Protein AF-0000000069206553 (afdb_homodimer)

Solvent-accessible surface area (backbone atoms only — not comparable to full-atom values): 7979 Å² total; per-residue (Å²): 52,72,96,42,73,45,28,40,34,37,40,37,36,41,35,65,41,95,52,66,64,44,53,32,55,26,33,34,41,36,44,27,30,34,32,69,45,72,63,75,91,50,90,48,72,48,75,46,74,49,71,44,79,66,38,65,61,43,75,44,62,60,75,41,78,37,70,50,73,46,76,40,119,56,71,93,40,76,45,27,37,34,36,40,38,36,40,36,65,43,93,53,67,64,43,51,32,55,27,32,35,40,37,43,27,29,35,32,69,44,72,57,78,90,49,89,46,74,45,75,45,74,50,73,45,79,66,38,66,63,44,74,46,63,60,74,41,78,37,69,51,71,46,76,41,118

Foldseek 3Di:
DELDQDKDKDKDKDADPPDQKDWDAFDKDKDKDWDADPPPPDRDIDIDMDMDTFDGTDMDRGIDMGMDMDTRD/DELDQDKDKDKDKDADDPDQKDWDAFDKDKDKDWDADPPPPDRDIDIDMDMDTFDGTDMDRGIDMGMDMDTRD

Sequence (146 aa):
MKQGDDNISGVVKVRINNQKQIKHLGIRVELTGHIEILNDQKQSSDFMSISRELEPQGLLFEDQIYKFLILKLMKQGDDNISGVVKVRINNQKQIKHLGIRVELTGHIEILNDQKQSSDFMSISRELEPQGLLFEDQIYKFLILKL

Organism: Paramecium tetraurelia (NCBI:txid5888)

Structure (mmCIF, N/CA/C/O backbone):
data_AF-0000000069206553-model_v1
#
loop_
_entity.id
_entity.type
_entity.pdbx_description
1 polymer 'Chromosome undetermined scaffold_65, whole genome shotgun sequence'
#
loop_
_atom_site.group_PDB
_atom_site.id
_atom_site.type_symbol
_atom_site.label_atom_id
_atom_site.label_alt_id
_atom_site.label_comp_id
_atom_site.label_asym_id
_atom_site.label_entity_id
_atom_site.label_seq_id
_atom_site.pdbx_PDB_ins_code
_atom_site.Cartn_x
_atom_site.Cartn_y
_atom_site.Cartn_z
_atom_site.occupancy
_atom_site.B_iso_or_equiv
_atom_site.auth_seq_id
_atom_site.auth_comp_id
_atom_site.auth_asym_id
_atom_site.auth_atom_id
_atom_site.pdbx_PDB_model_num
ATOM 1 N N . MET A 1 1 ? 2.816 14.516 11.008 1 54.03 1 MET A N 1
ATOM 2 C CA . MET A 1 1 ? 1.473 14.102 11.391 1 54.03 1 MET A CA 1
ATOM 3 C C . MET A 1 1 ? 1.176 14.484 12.836 1 54.03 1 MET A C 1
ATOM 5 O O . MET A 1 1 ? 1.985 14.234 13.727 1 54.03 1 MET A O 1
ATOM 9 N N . LYS A 1 2 ? 0.306 15.359 12.922 1 58.28 2 LYS A N 1
ATOM 10 C CA . LYS A 1 2 ? -0.036 15.773 14.273 1 58.28 2 LYS A CA 1
ATOM 11 C C . LYS A 1 2 ? -0.903 14.727 14.969 1 58.28 2 LYS A C 1
ATOM 13 O O . LYS A 1 2 ? -1.58 13.938 14.305 1 58.28 2 LYS A O 1
ATOM 18 N N . GLN A 1 3 ? -0.681 14.398 16.219 1 57.78 3 GLN A N 1
ATOM 19 C CA . GLN A 1 3 ? -1.522 13.555 17.062 1 57.78 3 GLN A CA 1
ATOM 20 C C . GLN A 1 3 ? -3 13.875 16.859 1 57.78 3 GLN A C 1
ATOM 22 O O . GLN A 1 3 ? -3.488 14.898 17.344 1 57.78 3 GLN A O 1
ATOM 27 N N . GLY A 1 4 ? -3.346 13.961 15.641 1 58.53 4 GLY A N 1
ATOM 28 C CA . GLY A 1 4 ? -4.773 14.195 15.5 1 58.53 4 GLY A CA 1
ATOM 29 C C . GLY A 1 4 ? -5.547 12.953 15.094 1 58.53 4 GLY A C 1
ATOM 30 O O . GLY A 1 4 ? -4.957 11.883 14.898 1 58.53 4 GLY A O 1
ATOM 31 N N . ASP A 1 5 ? -6.887 12.93 15.461 1 65.81 5 ASP A N 1
ATOM 32 C CA . ASP A 1 5 ? -7.953 11.984 15.148 1 65.81 5 ASP A CA 1
ATOM 33 C C . ASP A 1 5 ? -8.148 11.859 13.641 1 65.81 5 ASP A C 1
ATOM 35 O O . ASP A 1 5 ? -9.281 11.828 13.156 1 65.81 5 ASP A O 1
ATOM 39 N N . ASP A 1 6 ? -7.105 11.836 12.977 1 76.81 6 ASP A N 1
ATOM 40 C CA . ASP A 1 6 ? -7.297 11.859 11.531 1 76.81 6 ASP A CA 1
ATOM 41 C C . ASP A 1 6 ? -7.492 10.445 10.984 1 76.81 6 ASP A C 1
ATOM 43 O O . ASP A 1 6 ? -6.688 9.555 11.25 1 76.81 6 ASP A O 1
ATOM 47 N N . ASN A 1 7 ? -8.672 10.383 10.406 1 89.25 7 ASN A N 1
ATOM 48 C CA . ASN A 1 7 ? -8.953 9.133 9.711 1 89.25 7 ASN A CA 1
ATOM 49 C C . ASN A 1 7 ? -8.703 9.25 8.211 1 89.25 7 ASN A C 1
ATOM 51 O O . ASN A 1 7 ? -8.992 10.289 7.609 1 89.25 7 ASN A O 1
ATOM 55 N N . ILE A 1 8 ? -8.055 8.32 7.711 1 93.75 8 ILE A N 1
ATOM 56 C CA . ILE A 1 8 ? -7.859 8.234 6.266 1 93.75 8 ILE A CA 1
ATOM 57 C C . ILE A 1 8 ? -8.602 7.016 5.719 1 93.75 8 ILE A C 1
ATOM 59 O O . ILE A 1 8 ? -8.445 5.902 6.223 1 93.75 8 ILE A O 1
ATOM 63 N N . SER A 1 9 ? -9.445 7.25 4.832 1 96.19 9 SER A N 1
ATOM 64 C CA . SER A 1 9 ? -10.172 6.172 4.164 1 96.19 9 SER A CA 1
ATOM 65 C C . SER A 1 9 ? -9.883 6.16 2.668 1 96.19 9 SER A C 1
ATOM 67 O O . SER A 1 9 ? -9.305 7.105 2.133 1 96.19 9 SER A O 1
ATOM 69 N N . GLY A 1 10 ? -10.266 5 1.996 1 97.5 10 GLY A N 1
ATOM 70 C CA . GLY A 1 10 ? -10.047 4.965 0.559 1 97.5 10 GLY A CA 1
ATOM 71 C C . GLY A 1 10 ? -10.547 3.686 -0.089 1 97.5 10 GLY A C 1
ATOM 72 O O . GLY A 1 10 ? -11.109 2.82 0.586 1 97.5 10 GLY A O 1
ATOM 73 N N . VAL A 1 11 ? -10.43 3.703 -1.393 1 98.5 11 VAL A N 1
ATOM 74 C CA . VAL A 1 11 ? -10.789 2.572 -2.244 1 98.5 11 VAL A CA 1
ATOM 75 C C . VAL A 1 11 ? -9.617 2.229 -3.166 1 98.5 11 VAL A C 1
ATOM 77 O O . VAL A 1 11 ? -8.992 3.121 -3.736 1 98.5 11 VAL A O 1
ATOM 80 N N . VAL A 1 12 ? -9.328 0.902 -3.246 1 98.69 12 VAL A N 1
ATOM 81 C CA . VAL A 1 12 ? -8.312 0.419 -4.176 1 98.69 12 VAL A CA 1
ATOM 82 C C . VAL A 1 12 ? -8.945 -0.53 -5.188 1 98.69 12 VAL A C 1
ATOM 84 O O . VAL A 1 12 ? -9.555 -1.532 -4.812 1 98.69 12 VAL A O 1
ATOM 87 N N . LYS A 1 13 ? -8.797 -0.195 -6.383 1 98.38 13 LYS A N 1
ATOM 88 C CA . LYS A 1 13 ? -9.156 -1.108 -7.461 1 98.38 13 LYS A CA 1
ATOM 89 C C . LYS A 1 13 ? -7.914 -1.746 -8.086 1 98.38 13 LYS A C 1
ATOM 91 O O . LYS A 1 13 ? -6.992 -1.043 -8.5 1 98.38 13 LYS A O 1
ATOM 96 N N . VAL A 1 14 ? -7.891 -3.039 -8.148 1 97.44 14 VAL A N 1
ATOM 97 C CA . VAL A 1 14 ? -6.758 -3.768 -8.711 1 97.44 14 VAL A CA 1
ATOM 98 C C . VAL A 1 14 ? -7.207 -4.559 -9.938 1 97.44 14 VAL A C 1
ATOM 100 O O . VAL A 1 14 ? -8.234 -5.238 -9.898 1 97.44 14 VAL A O 1
ATOM 103 N N . ARG A 1 15 ? -6.352 -4.441 -10.891 1 94.94 15 ARG A N 1
ATOM 104 C CA . ARG A 1 15 ? -6.617 -5.145 -12.141 1 94.94 15 ARG A CA 1
ATOM 105 C C . ARG A 1 15 ? -5.422 -5.996 -12.555 1 94.94 15 ARG A C 1
ATOM 107 O O . ARG A 1 15 ? -4.273 -5.559 -12.43 1 94.94 15 ARG A O 1
ATOM 114 N N . ILE A 1 16 ? -5.617 -7.168 -12.898 1 91.19 16 ILE A N 1
ATOM 115 C CA . ILE A 1 16 ? -4.57 -8.031 -13.445 1 91.19 16 ILE A CA 1
ATOM 116 C C . ILE A 1 16 ? -4.645 -8.023 -14.969 1 91.19 16 ILE A C 1
ATOM 118 O O . ILE A 1 16 ? -5.711 -8.25 -15.547 1 91.19 16 ILE A O 1
ATOM 122 N N . ASN A 1 17 ? -3.457 -7.723 -15.438 1 84.88 17 ASN A N 1
ATOM 123 C CA . ASN A 1 17 ? -3.385 -7.609 -16.891 1 84.88 17 ASN A CA 1
ATOM 124 C C . ASN A 1 17 ? -2.715 -8.828 -17.516 1 84.88 17 ASN A C 1
ATOM 126 O O . ASN A 1 17 ? -1.647 -9.258 -17.062 1 84.88 17 ASN A O 1
ATOM 130 N N . ASN A 1 18 ? -3.342 -9.602 -18.375 1 82.19 18 ASN A N 1
ATOM 131 C CA . ASN A 1 18 ? -2.742 -10.625 -19.234 1 82.19 18 ASN A CA 1
ATOM 132 C C . ASN A 1 18 ? -3.002 -12.023 -18.688 1 82.19 18 ASN A C 1
ATOM 134 O O . ASN A 1 18 ? -2.816 -13.016 -19.406 1 82.19 18 ASN A O 1
ATOM 138 N N . GLN A 1 19 ? -3.238 -12.07 -17.297 1 78.25 19 GLN A N 1
ATOM 139 C CA . GLN A 1 19 ? -3.461 -13.398 -16.75 1 78.25 19 GLN A CA 1
ATOM 140 C C . GLN A 1 19 ? -4.906 -13.578 -16.297 1 78.25 19 GLN A C 1
ATOM 142 O O . GLN A 1 19 ? -5.605 -12.594 -16.031 1 78.25 19 GLN A O 1
ATOM 147 N N . LYS A 1 20 ? -5.117 -14.906 -16.234 1 81.81 20 LYS A N 1
ATOM 148 C CA . LYS A 1 20 ? -6.449 -15.227 -15.727 1 81.81 20 LYS A CA 1
ATOM 149 C C . LYS A 1 20 ? -6.496 -15.141 -14.203 1 81.81 20 LYS A C 1
ATOM 151 O O . LYS A 1 20 ? -7.523 -14.781 -13.625 1 81.81 20 LYS A O 1
ATOM 156 N N . GLN A 1 21 ? -5.27 -15.617 -13.656 1 88.69 21 GLN A N 1
ATOM 157 C CA . GLN A 1 21 ? -5.234 -15.594 -12.195 1 88.69 21 GLN A CA 1
ATOM 158 C C . GLN A 1 21 ? -3.814 -15.367 -11.688 1 88.69 21 GLN A C 1
ATOM 160 O O . GLN A 1 21 ? -2.844 -15.758 -12.336 1 88.69 21 GLN A O 1
ATOM 165 N N . ILE A 1 22 ? -3.822 -14.797 -10.469 1 88.19 22 ILE A N 1
ATOM 166 C CA . ILE A 1 22 ? -2.533 -14.578 -9.82 1 88.19 22 ILE A CA 1
ATOM 167 C C . ILE A 1 22 ? -2.631 -14.945 -8.344 1 88.19 22 ILE A C 1
ATOM 169 O O . ILE A 1 22 ? -3.488 -14.43 -7.621 1 88.19 22 ILE A O 1
ATOM 173 N N . LYS A 1 23 ? -1.729 -15.805 -7.977 1 90.31 23 LYS A N 1
ATOM 174 C CA . LYS A 1 23 ? -1.615 -16.094 -6.551 1 90.31 23 LYS A CA 1
ATOM 175 C C . LYS A 1 23 ? -0.717 -15.086 -5.848 1 90.31 23 LYS A C 1
ATOM 177 O O . LYS A 1 23 ? 0.342 -14.727 -6.363 1 90.31 23 LYS A O 1
ATOM 182 N N . HIS A 1 24 ? -1.14 -14.688 -4.762 1 92.62 24 HIS A N 1
ATOM 183 C CA . HIS A 1 24 ? -0.348 -13.703 -4.023 1 92.62 24 HIS A CA 1
ATOM 184 C C . HIS A 1 24 ? -0.369 -13.992 -2.527 1 92.62 24 HIS A C 1
ATOM 186 O O . HIS A 1 24 ? -1.167 -14.805 -2.059 1 92.62 24 HIS A O 1
ATOM 192 N N . LEU A 1 25 ? 0.501 -13.344 -1.824 1 95 25 LEU A N 1
ATOM 193 C CA . LEU A 1 25 ? 0.625 -13.578 -0.39 1 95 25 LEU A CA 1
ATOM 194 C C . LEU A 1 25 ? 0.069 -12.406 0.407 1 95 25 LEU A C 1
ATOM 196 O O . LEU A 1 25 ? 0.021 -12.453 1.638 1 95 25 LEU A O 1
ATOM 200 N N . GLY A 1 26 ? -0.379 -11.352 -0.39 1 96.5 26 GLY A N 1
ATOM 201 C CA . GLY A 1 26 ? -0.928 -10.211 0.319 1 96.5 26 GLY A CA 1
ATOM 202 C C . GLY A 1 26 ? -0.904 -8.93 -0.5 1 96.5 26 GLY A C 1
ATOM 203 O O . GLY A 1 26 ? 0.026 -8.703 -1.277 1 96.5 26 GLY A O 1
ATOM 204 N N . ILE A 1 27 ? -1.892 -8.078 -0.243 1 97.69 27 ILE A N 1
ATOM 205 C CA . ILE A 1 27 ? -2.002 -6.73 -0.796 1 97.69 27 ILE A CA 1
ATOM 206 C C . ILE A 1 27 ? -2.242 -5.727 0.331 1 97.69 27 ILE A C 1
ATOM 208 O O . ILE A 1 27 ? -3.109 -5.938 1.183 1 97.69 27 ILE A O 1
ATOM 212 N N . ARG A 1 28 ? -1.452 -4.66 0.269 1 98.5 28 ARG A N 1
ATOM 213 C CA . ARG A 1 28 ? -1.541 -3.703 1.368 1 98.5 28 ARG A CA 1
ATOM 214 C C . ARG A 1 28 ? -1.403 -2.271 0.86 1 98.5 28 ARG A C 1
ATOM 216 O O . ARG A 1 28 ? -0.801 -2.035 -0.188 1 98.5 28 ARG A O 1
ATOM 223 N N . VAL A 1 29 ? -1.921 -1.387 1.664 1 98.44 29 VAL A N 1
ATOM 224 C CA . VAL A 1 29 ? -1.625 0.034 1.517 1 98.44 29 VAL A CA 1
ATOM 225 C C . VAL A 1 29 ? -0.844 0.528 2.732 1 98.44 29 VAL A C 1
ATOM 227 O O . VAL A 1 29 ? -1.057 0.051 3.85 1 98.44 29 VAL A O 1
ATOM 230 N N . GLU A 1 30 ? 0.014 1.466 2.494 1 97.69 30 GLU A N 1
ATOM 231 C CA . GLU A 1 30 ? 0.848 2.012 3.561 1 97.69 30 GLU A CA 1
ATOM 232 C C . GLU A 1 30 ? 0.882 3.537 3.51 1 97.69 30 GLU A C 1
ATOM 234 O O . GLU A 1 30 ? 1.064 4.121 2.441 1 97.69 30 GLU A O 1
ATOM 239 N N . LEU A 1 31 ? 0.676 4.129 4.637 1 96.25 31 LEU A N 1
ATOM 240 C CA . LEU A 1 31 ? 0.822 5.566 4.828 1 96.25 31 LEU A CA 1
ATOM 241 C C . LEU A 1 31 ? 1.931 5.871 5.828 1 96.25 31 LEU A C 1
ATOM 243 O O . LEU A 1 31 ? 1.941 5.328 6.938 1 96.25 31 LEU A O 1
ATOM 247 N N . THR A 1 32 ? 2.857 6.707 5.422 1 94.94 32 THR A N 1
ATOM 248 C CA . THR A 1 32 ? 3.943 7.141 6.293 1 94.94 32 THR A CA 1
ATOM 249 C C . THR A 1 32 ? 3.781 8.617 6.664 1 94.94 32 THR A C 1
ATOM 251 O O . THR A 1 32 ? 3.77 9.484 5.789 1 94.94 32 THR A O 1
ATOM 254 N N . GLY A 1 33 ? 3.617 8.828 7.969 1 90.62 33 GLY A N 1
ATOM 255 C CA . GLY A 1 33 ? 3.377 10.172 8.469 1 90.62 33 GLY A CA 1
ATOM 256 C C . GLY A 1 33 ? 4.543 10.727 9.266 1 90.62 33 GLY A C 1
ATOM 257 O O . GLY A 1 33 ? 5.371 9.977 9.773 1 90.62 33 GLY A O 1
ATOM 258 N N . HIS A 1 34 ? 4.613 11.977 9.367 1 84.25 34 HIS A N 1
ATOM 259 C CA . HIS A 1 34 ? 5.594 12.68 10.188 1 84.25 34 HIS A CA 1
ATOM 260 C C . HIS A 1 34 ? 5.082 12.891 11.609 1 84.25 34 HIS A C 1
ATOM 262 O O . HIS A 1 34 ? 3.932 13.297 11.805 1 84.25 34 HIS A O 1
ATOM 268 N N . ILE A 1 35 ? 5.836 12.422 12.516 1 82.31 35 ILE A N 1
ATOM 269 C CA . ILE A 1 35 ? 5.508 12.719 13.906 1 82.31 35 ILE A CA 1
ATOM 270 C C . ILE A 1 35 ? 6.344 13.898 14.391 1 82.31 35 ILE A C 1
ATOM 272 O O . ILE A 1 35 ? 7.574 13.82 14.422 1 82.31 35 ILE A O 1
ATOM 276 N N . GLU A 1 36 ? 5.734 14.984 14.57 1 73.62 36 GLU A N 1
ATOM 277 C CA . GLU A 1 36 ? 6.457 16.156 15.07 1 73.62 36 GLU A CA 1
ATOM 278 C C . GLU A 1 36 ? 6.664 16.078 16.578 1 73.62 36 GLU A C 1
ATOM 280 O O . GLU A 1 36 ? 5.715 15.828 17.328 1 73.62 36 GLU A O 1
ATOM 285 N N . ILE A 1 37 ? 7.883 15.836 16.891 1 71.25 37 ILE A N 1
ATOM 286 C CA . ILE A 1 37 ? 8.188 15.844 18.328 1 71.25 37 ILE A CA 1
ATOM 287 C C . ILE A 1 37 ? 8.539 17.266 18.766 1 71.25 37 ILE A C 1
ATOM 289 O O . ILE A 1 37 ? 9.414 17.906 18.188 1 71.25 37 ILE A O 1
ATOM 293 N N . LEU A 1 38 ? 7.504 17.984 19.281 1 63.59 38 LEU A N 1
ATOM 294 C CA . LEU A 1 38 ? 7.633 19.375 19.703 1 63.59 38 LEU A CA 1
ATOM 295 C C . LEU A 1 38 ? 8.797 19.531 20.672 1 63.59 38 LEU A C 1
ATOM 297 O O . LEU A 1 38 ? 9.008 20.625 21.219 1 63.59 38 LEU A O 1
ATOM 301 N N . ASN A 1 39 ? 9.477 18.609 21.141 1 59.88 39 ASN A N 1
ATOM 302 C CA . ASN A 1 39 ? 10.477 19.094 22.078 1 59.88 39 ASN A CA 1
ATOM 303 C C . ASN A 1 39 ? 11.383 20.141 21.438 1 59.88 39 ASN A C 1
ATOM 305 O O . ASN A 1 39 ? 11.789 20 20.281 1 59.88 39 ASN A O 1
ATOM 309 N N . ASP A 1 40 ? 11.172 21.453 22.047 1 56.28 40 ASP A N 1
ATOM 310 C CA . ASP A 1 40 ? 11.594 22.797 21.688 1 56.28 40 ASP A CA 1
ATOM 311 C C . ASP A 1 40 ? 12.914 22.781 20.922 1 56.28 40 ASP A C 1
ATOM 313 O O . ASP A 1 40 ? 13.07 23.5 19.938 1 56.28 40 ASP A O 1
ATOM 317 N N . GLN A 1 41 ? 14 22.656 21.469 1 61.97 41 GLN A N 1
ATOM 318 C CA . GLN A 1 41 ? 15.234 23.25 20.953 1 61.97 41 GLN A CA 1
ATOM 319 C C . GLN A 1 41 ? 15.695 22.562 19.672 1 61.97 41 GLN A C 1
ATOM 321 O O . GLN A 1 41 ? 16.391 23.172 18.859 1 61.97 41 GLN A O 1
ATOM 326 N N . LYS A 1 42 ? 15.281 21.328 19.516 1 61.81 42 LYS A N 1
ATOM 327 C CA . LYS A 1 42 ? 15.766 20.625 18.328 1 61.81 42 LYS A CA 1
ATOM 328 C C . LYS A 1 42 ? 14.602 20.156 17.453 1 61.81 42 LYS A C 1
ATOM 330 O O . LYS A 1 42 ? 13.641 19.578 17.969 1 61.81 42 LYS A O 1
ATOM 335 N N . GLN A 1 43 ? 14.172 20.781 16.438 1 67.69 43 GLN A N 1
ATOM 336 C CA . GLN A 1 43 ? 13.227 20.328 15.422 1 67.69 43 GLN A CA 1
ATOM 337 C C . GLN A 1 43 ? 13.406 18.859 15.102 1 67.69 43 GLN A C 1
ATOM 339 O O . GLN A 1 43 ? 14.047 18.5 14.117 1 67.69 43 GLN A O 1
ATOM 344 N N . SER A 1 44 ? 13.25 17.984 16.109 1 76.25 44 SER A N 1
ATOM 345 C CA . SER A 1 44 ? 13.398 16.547 15.883 1 76.25 44 SER A CA 1
ATOM 346 C C . SER A 1 44 ? 12.156 15.961 15.227 1 76.25 44 SER A C 1
ATOM 348 O O . SER A 1 44 ? 11.047 16.438 15.453 1 76.25 44 SER A O 1
ATOM 350 N N . SER A 1 45 ? 12.266 15.242 14.133 1 78.31 45 SER A N 1
ATOM 351 C CA . SER A 1 45 ? 11.156 14.578 13.461 1 78.31 45 SER A CA 1
ATOM 352 C C . SER A 1 45 ? 11.289 13.062 13.523 1 78.31 4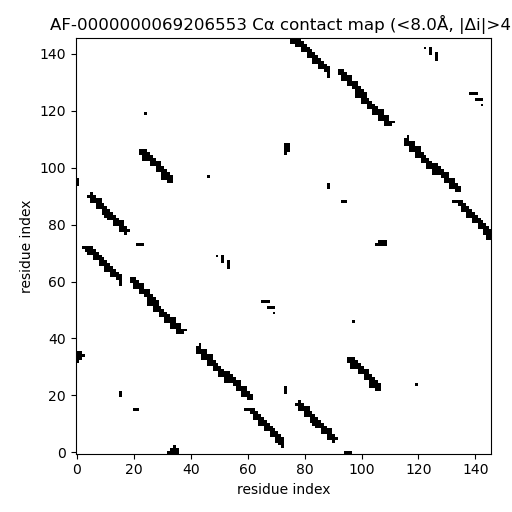5 SER A C 1
ATOM 354 O O . SER A 1 45 ? 12.391 12.523 13.398 1 78.31 45 SER A O 1
ATOM 356 N N . ASP A 1 46 ? 10.141 12.383 13.984 1 87 46 ASP A N 1
ATOM 357 C CA . ASP A 1 46 ? 10.031 10.93 13.898 1 87 46 ASP A CA 1
ATOM 358 C C . ASP A 1 46 ? 8.977 10.523 12.867 1 87 46 ASP A C 1
ATOM 360 O O . ASP A 1 46 ? 8.234 11.367 12.367 1 87 46 ASP A O 1
ATOM 364 N N . PHE A 1 47 ? 9.086 9.312 12.352 1 89.31 47 PHE A N 1
ATOM 365 C CA . PHE A 1 47 ? 8.07 8.867 11.398 1 89.31 47 PHE A CA 1
ATOM 366 C C . PHE A 1 47 ? 7.336 7.645 11.914 1 89.31 47 PHE A C 1
ATOM 368 O O . PHE A 1 47 ? 7.859 6.902 12.75 1 89.31 47 PHE A O 1
ATOM 375 N N . MET A 1 48 ? 6.145 7.684 11.555 1 90.06 48 MET A N 1
ATOM 376 C CA . MET A 1 48 ? 5.305 6.508 11.766 1 90.06 48 MET A CA 1
ATOM 377 C C . MET A 1 48 ? 4.766 5.977 10.445 1 90.06 48 MET A C 1
ATOM 379 O O . MET A 1 48 ? 4.535 6.746 9.508 1 90.06 48 MET A O 1
ATOM 383 N N . SER A 1 49 ? 4.586 4.656 10.406 1 94 49 SER A N 1
ATOM 384 C CA . SER A 1 49 ? 3.953 4.039 9.25 1 94 49 SER A CA 1
ATOM 385 C C . SER A 1 49 ? 2.82 3.107 9.664 1 94 49 SER A C 1
ATOM 387 O O . SER A 1 49 ? 2.961 2.338 10.617 1 94 49 SER A O 1
ATOM 389 N N . ILE A 1 50 ? 1.812 3.299 9.039 1 94.38 50 ILE A N 1
ATOM 390 C CA . ILE A 1 50 ? 0.673 2.412 9.242 1 94.38 50 ILE A CA 1
ATOM 391 C C . ILE A 1 50 ? 0.342 1.682 7.945 1 94.38 50 ILE A C 1
ATOM 393 O O . ILE A 1 50 ? 0.281 2.295 6.879 1 94.38 50 ILE A O 1
ATOM 397 N N . SER A 1 51 ? 0.207 0.454 8.07 1 96.44 51 SER A N 1
ATOM 398 C CA . SER A 1 51 ? -0.153 -0.364 6.918 1 96.44 51 SER A CA 1
ATOM 399 C C . SER A 1 51 ? -1.482 -1.077 7.141 1 96.44 51 SER A C 1
ATOM 401 O O . SER A 1 51 ? -1.799 -1.478 8.266 1 96.44 51 SER A O 1
ATOM 403 N N . ARG A 1 52 ? -2.195 -1.174 6.113 1 97.12 52 ARG A N 1
ATOM 404 C CA . ARG A 1 52 ? -3.465 -1.894 6.152 1 97.12 52 ARG A CA 1
ATOM 405 C C . ARG A 1 52 ? -3.506 -2.99 5.09 1 97.12 52 ARG A C 1
ATOM 407 O O . ARG A 1 52 ? -3.229 -2.736 3.916 1 97.12 52 ARG A O 1
ATOM 414 N N . GLU A 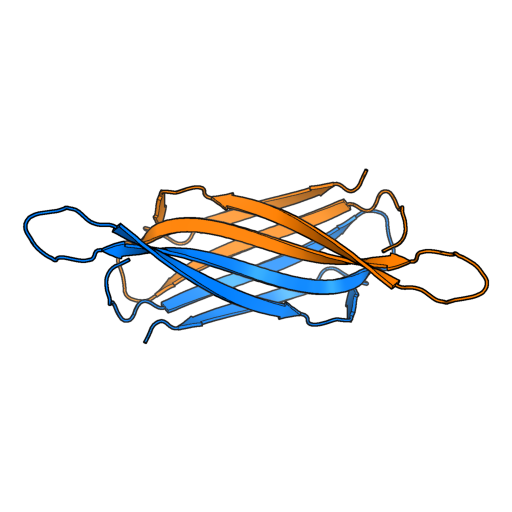1 53 ? -3.801 -4.188 5.535 1 98.25 53 GLU A N 1
ATOM 415 C CA . GLU A 1 53 ? -3.99 -5.305 4.613 1 98.25 53 GLU A CA 1
ATOM 416 C C . GLU A 1 53 ? -5.328 -5.199 3.887 1 98.25 53 GLU A C 1
ATOM 418 O O . GLU A 1 53 ? -6.379 -5.074 4.523 1 98.25 53 GLU A O 1
ATOM 423 N N . LEU A 1 54 ? -5.242 -5.246 2.619 1 98.06 54 LEU A N 1
ATOM 424 C CA . LEU A 1 54 ? -6.449 -5.223 1.803 1 98.06 54 LEU A CA 1
ATOM 425 C C . LEU A 1 54 ? -6.957 -6.637 1.537 1 98.06 54 LEU A C 1
ATOM 427 O O . LEU A 1 54 ? -8.164 -6.883 1.545 1 98.06 54 LEU A O 1
ATOM 431 N N . GLU A 1 55 ? -6.004 -7.461 1.223 1 97.12 55 GLU A N 1
ATOM 432 C CA . GLU A 1 55 ? -6.301 -8.867 0.966 1 97.12 55 GLU A CA 1
ATOM 433 C C . GLU A 1 55 ? -5.16 -9.766 1.431 1 97.12 55 GLU A C 1
ATOM 435 O O . GLU A 1 55 ? -4.004 -9.547 1.069 1 97.12 55 GLU A O 1
ATOM 440 N N . PRO A 1 56 ? -5.523 -10.719 2.297 1 97.12 56 PRO A N 1
ATOM 441 C CA . PRO A 1 56 ? -4.48 -11.672 2.686 1 97.12 56 PRO A CA 1
ATOM 442 C C . PRO A 1 56 ? -4.117 -12.633 1.56 1 97.12 56 PRO A C 1
ATOM 444 O O . PRO A 1 56 ? -4.574 -12.469 0.426 1 97.12 56 PRO A O 1
ATOM 447 N N . GLN A 1 57 ? -3.275 -13.594 1.894 1 95.19 57 GLN A N 1
ATOM 448 C CA . GLN A 1 57 ? -2.895 -14.57 0.881 1 95.19 57 GLN A CA 1
ATOM 449 C C . GLN A 1 57 ? -4.113 -15.07 0.108 1 95.19 57 GLN A C 1
ATOM 451 O O . GLN A 1 57 ? -5.145 -15.398 0.704 1 95.19 57 GLN A O 1
ATOM 456 N N . GLY A 1 58 ? -4.004 -15.086 -1.199 1 93.25 58 GLY A N 1
ATOM 457 C CA . GLY A 1 58 ? -5.133 -15.539 -2 1 93.25 58 GLY A CA 1
ATOM 458 C C . GLY A 1 58 ? -4.867 -15.477 -3.492 1 93.25 58 GLY A C 1
ATOM 459 O O . GLY A 1 58 ? -3.715 -15.523 -3.926 1 93.25 58 GLY A O 1
ATOM 460 N N . LEU A 1 59 ? -6.004 -15.562 -4.242 1 91.12 59 LEU A N 1
ATOM 461 C CA . LEU A 1 59 ? -5.996 -15.539 -5.703 1 91.12 59 LEU A CA 1
ATOM 462 C C . LEU A 1 59 ? -6.695 -14.289 -6.23 1 91.12 59 LEU A C 1
ATOM 464 O O . LEU A 1 59 ? -7.75 -13.898 -5.723 1 91.12 59 LEU A O 1
ATOM 468 N N . LEU A 1 6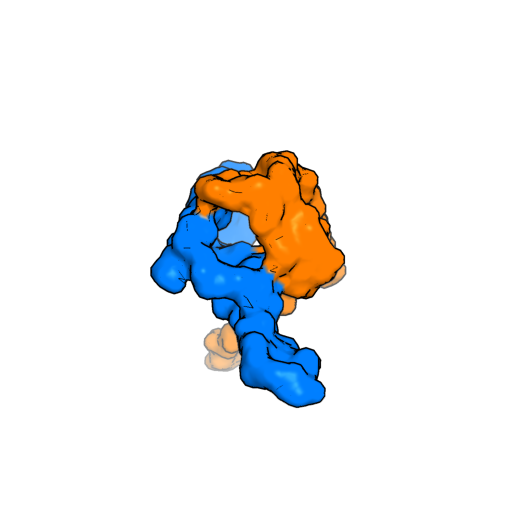0 ? -6.008 -13.695 -7.156 1 90.94 60 LEU A N 1
ATOM 469 C CA . LEU A 1 60 ? -6.645 -12.625 -7.922 1 90.94 60 LEU A CA 1
ATOM 470 C C . LEU A 1 60 ? -7.105 -13.133 -9.281 1 90.94 60 LEU A C 1
ATOM 472 O O . LEU A 1 60 ? -6.285 -13.555 -10.102 1 90.94 60 LEU A O 1
ATOM 476 N N . PHE A 1 61 ? -8.352 -13.188 -9.539 1 90 61 PHE A N 1
ATOM 477 C CA . PHE A 1 61 ? -8.852 -13.734 -10.797 1 90 61 PHE A CA 1
ATOM 478 C C . PHE A 1 61 ? -9.656 -12.695 -11.562 1 90 61 PHE A C 1
ATOM 480 O O . PHE A 1 61 ? -9.898 -12.844 -12.758 1 90 61 PHE A O 1
ATOM 487 N N . GLU A 1 62 ? -10.164 -11.703 -11.07 1 91.62 62 GLU A N 1
ATOM 488 C CA . GLU A 1 62 ? -10.883 -10.594 -11.68 1 91.62 62 GLU A CA 1
ATOM 489 C C . GLU A 1 62 ? -10.461 -9.258 -11.07 1 91.62 62 GLU A C 1
ATOM 491 O O . GLU A 1 62 ? -9.703 -9.227 -10.102 1 91.62 62 GLU A O 1
ATOM 496 N N . ASP A 1 63 ? -11 -8.18 -11.727 1 93.69 63 ASP A N 1
ATOM 497 C CA . ASP A 1 63 ? -10.805 -6.883 -11.094 1 93.69 63 ASP A CA 1
ATOM 498 C C . ASP A 1 63 ? -11.398 -6.863 -9.68 1 93.69 63 ASP A C 1
ATOM 500 O O . ASP A 1 63 ? -12.516 -7.324 -9.469 1 93.69 63 ASP A O 1
ATOM 504 N N . GLN A 1 64 ? -10.625 -6.434 -8.797 1 96.19 64 GLN A N 1
ATOM 505 C CA . GLN A 1 64 ? -11.094 -6.41 -7.418 1 96.19 64 GLN A CA 1
ATOM 506 C C . GLN A 1 64 ? -11.062 -4.992 -6.852 1 96.19 64 GLN A C 1
ATOM 508 O O . GLN A 1 64 ? -10.195 -4.195 -7.211 1 96.19 64 GLN A O 1
ATOM 513 N N . ILE A 1 65 ? -12.031 -4.715 -5.957 1 98.06 65 ILE A N 1
ATOM 514 C CA . ILE A 1 65 ? -12.141 -3.42 -5.293 1 98.06 65 ILE A CA 1
ATOM 515 C C . ILE A 1 65 ? -12.055 -3.607 -3.779 1 98.06 65 ILE A C 1
ATOM 517 O O . ILE A 1 65 ? -12.773 -4.426 -3.203 1 98.06 65 ILE A O 1
ATOM 521 N N . TYR A 1 66 ? -11.18 -2.869 -3.182 1 98.31 66 TYR A N 1
ATOM 522 C CA . TYR A 1 66 ? -10.984 -2.932 -1.738 1 98.31 66 TYR A CA 1
ATOM 523 C C . TYR A 1 66 ? -11.227 -1.572 -1.095 1 98.31 66 TYR A C 1
ATOM 525 O O . TYR A 1 66 ? -10.805 -0.542 -1.629 1 98.31 66 TYR A O 1
ATOM 533 N N . LYS A 1 67 ? -11.82 -1.607 0.04 1 98.44 67 LYS A N 1
ATOM 534 C CA . LYS A 1 67 ? -11.922 -0.409 0.869 1 98.44 67 LYS A CA 1
ATOM 535 C C . LYS A 1 67 ? -10.969 -0.487 2.064 1 98.44 67 LYS A C 1
ATOM 537 O O . LYS A 1 67 ? -10.648 -1.578 2.539 1 98.44 67 LYS A O 1
ATOM 542 N N . PHE A 1 68 ? -10.547 0.631 2.516 1 97.88 68 PHE A N 1
ATOM 543 C CA . PHE A 1 68 ? -9.734 0.644 3.727 1 97.88 68 PHE A CA 1
ATOM 544 C C . PHE A 1 68 ? -10.023 1.885 4.562 1 97.88 68 PHE A C 1
ATOM 546 O O . PHE A 1 68 ? -10.531 2.883 4.047 1 97.88 68 PHE A O 1
ATOM 553 N N . LEU A 1 69 ? -9.727 1.749 5.781 1 95.94 69 LEU A N 1
ATOM 554 C CA . LEU A 1 69 ? -9.844 2.814 6.77 1 95.94 69 LEU A CA 1
ATOM 555 C C . LEU A 1 69 ? -8.664 2.785 7.738 1 95.94 69 LEU A C 1
ATOM 557 O O . LEU A 1 69 ? -8.367 1.745 8.328 1 95.94 69 LEU A O 1
ATOM 561 N N . ILE A 1 70 ? -7.949 3.812 7.734 1 93.31 70 ILE A N 1
ATOM 562 C CA . ILE A 1 70 ? -6.895 3.998 8.719 1 93.31 70 ILE A CA 1
ATOM 563 C C . ILE A 1 70 ? -7.355 4.98 9.789 1 93.31 70 ILE A C 1
ATOM 565 O O . ILE A 1 70 ? -7.566 6.164 9.508 1 93.31 70 ILE A O 1
ATOM 569 N N . LEU A 1 71 ? -7.555 4.359 10.938 1 85.81 71 LEU A N 1
ATOM 570 C CA . LEU A 1 71 ? -7.984 5.164 12.07 1 85.81 71 LEU A CA 1
ATOM 571 C C . LEU A 1 71 ? -6.789 5.574 12.93 1 85.81 71 LEU A C 1
ATOM 573 O O . LEU A 1 71 ? -5.941 4.742 13.258 1 85.81 71 LEU A O 1
ATOM 577 N N . LYS A 1 72 ? -6.539 6.812 13.062 1 73.94 72 LYS A N 1
ATOM 578 C CA . LYS A 1 72 ? -5.539 7.262 14.023 1 73.94 72 LYS A CA 1
ATOM 579 C C . LYS A 1 72 ? -6.172 7.523 15.391 1 73.94 72 LYS A C 1
ATOM 581 O O . LYS A 1 72 ? -7.266 8.086 15.477 1 73.94 72 LYS A O 1
ATOM 586 N N . LEU A 1 73 ? -5.816 6.824 16.328 1 57.81 73 LEU A N 1
ATOM 587 C CA . LEU A 1 73 ? -6.266 7.168 17.688 1 57.81 73 LEU A CA 1
ATOM 588 C C . LEU A 1 73 ? -5.492 8.367 18.219 1 57.81 73 LEU A C 1
ATOM 590 O O . LEU A 1 73 ? -4.305 8.523 17.938 1 57.81 73 LEU A O 1
ATOM 594 N N . MET B 1 1 ? 4.07 -16.719 -7.227 1 53.81 1 MET B N 1
ATOM 595 C CA . MET B 1 1 ? 4.039 -15.906 -8.438 1 53.81 1 MET B CA 1
ATOM 596 C C . MET B 1 1 ? 4.953 -16.5 -9.508 1 53.81 1 MET B C 1
ATOM 598 O O . MET B 1 1 ? 6.105 -16.828 -9.234 1 53.81 1 MET B O 1
ATOM 602 N N . LYS B 1 2 ? 4.305 -16.891 -10.508 1 57.81 2 LYS B N 1
ATOM 603 C CA . LYS B 1 2 ? 5.129 -17.453 -11.578 1 57.81 2 LYS B CA 1
ATOM 604 C C . LYS B 1 2 ? 5.855 -16.344 -12.344 1 57.81 2 LYS B C 1
ATOM 606 O O . LYS B 1 2 ? 5.426 -15.195 -12.344 1 57.81 2 LYS B O 1
ATOM 611 N N . GLN B 1 3 ? 7.09 -16.516 -12.727 1 57.53 3 GLN B N 1
ATOM 612 C CA . GLN B 1 3 ? 7.867 -15.648 -13.602 1 57.53 3 GLN B CA 1
ATOM 613 C C . GLN B 1 3 ? 7.039 -15.188 -14.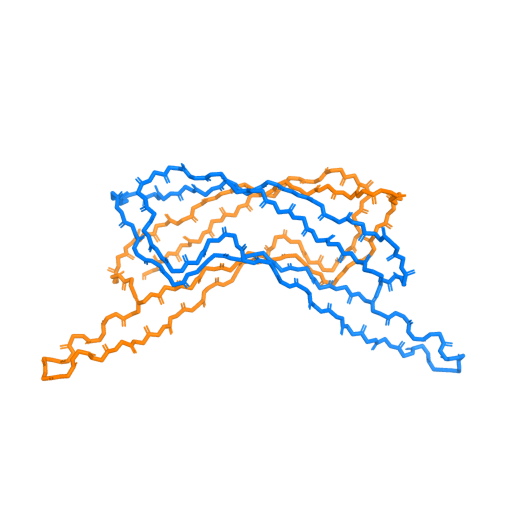797 1 57.53 3 GLN B C 1
ATOM 615 O O . GLN B 1 3 ? 6.824 -15.953 -15.742 1 57.53 3 GLN B O 1
ATOM 620 N N . GLY B 1 4 ? 5.852 -14.883 -14.484 1 57.94 4 GLY B N 1
ATOM 621 C CA . GLY B 1 4 ? 5.137 -14.414 -15.656 1 57.94 4 GLY B CA 1
ATOM 622 C C . GLY B 1 4 ? 5.086 -12.906 -15.766 1 57.94 4 GLY B C 1
ATOM 623 O O . GLY B 1 4 ? 5.586 -12.195 -14.891 1 57.94 4 GLY B O 1
ATOM 624 N N . ASP B 1 5 ? 4.965 -12.406 -17.047 1 65.75 5 ASP B N 1
ATOM 625 C CA . ASP B 1 5 ? 4.77 -11.047 -17.516 1 65.75 5 ASP B CA 1
ATOM 626 C C . ASP B 1 5 ? 3.502 -10.43 -16.922 1 65.75 5 ASP B C 1
ATOM 628 O O . ASP B 1 5 ? 2.756 -9.734 -17.625 1 65.75 5 ASP B O 1
ATOM 632 N N . ASP B 1 6 ? 3.305 -10.711 -15.75 1 76.56 6 ASP B N 1
ATOM 633 C CA . ASP B 1 6 ? 2.023 -10.25 -15.227 1 76.56 6 ASP B CA 1
ATOM 634 C C . ASP B 1 6 ? 2.129 -8.812 -14.711 1 76.56 6 ASP B C 1
ATOM 636 O O . ASP B 1 6 ? 3.01 -8.5 -13.906 1 76.56 6 ASP B O 1
ATOM 640 N N . ASN B 1 7 ? 1.285 -8.062 -15.383 1 89.25 7 ASN B N 1
ATOM 641 C CA . ASN B 1 7 ? 1.177 -6.684 -14.922 1 89.25 7 ASN B CA 1
ATOM 642 C C . ASN B 1 7 ? -0.039 -6.488 -14.023 1 89.25 7 ASN B C 1
ATOM 644 O O . ASN B 1 7 ? -1.096 -7.074 -14.258 1 89.25 7 ASN B O 1
ATOM 648 N N . ILE B 1 8 ? 0.176 -5.836 -12.977 1 93.75 8 ILE B N 1
ATOM 649 C CA . ILE B 1 8 ? -0.922 -5.449 -12.094 1 93.75 8 ILE B CA 1
ATOM 650 C C . ILE B 1 8 ? -1.092 -3.932 -12.117 1 93.75 8 ILE B C 1
ATOM 652 O O . ILE B 1 8 ? -0.125 -3.189 -11.922 1 93.75 8 ILE B O 1
ATOM 656 N N . SER B 1 9 ? -2.207 -3.523 -12.461 1 96.25 9 SER B N 1
ATOM 657 C CA . SER B 1 9 ? -2.531 -2.102 -12.445 1 96.25 9 SER B CA 1
ATOM 658 C C . SER B 1 9 ? -3.678 -1.804 -11.484 1 96.25 9 SER B C 1
ATOM 660 O O . SER B 1 9 ? -4.344 -2.721 -11 1 96.25 9 SER B O 1
ATOM 662 N N . GLY B 1 10 ? -3.865 -0.452 -11.18 1 97.56 10 GLY B N 1
ATOM 663 C CA . GLY B 1 10 ? -4.977 -0.119 -10.305 1 97.56 10 GLY B CA 1
ATOM 664 C C . GLY B 1 10 ? -5.113 1.371 -10.055 1 97.56 10 GLY B C 1
ATOM 665 O O . GLY B 1 10 ? -4.355 2.17 -10.609 1 97.56 10 GLY B O 1
ATOM 666 N N . VAL B 1 11 ? -6.16 1.664 -9.32 1 98.56 11 VAL B N 1
ATOM 667 C CA . VAL B 1 11 ? -6.484 3.021 -8.898 1 98.56 11 VAL B CA 1
ATOM 668 C C . VAL B 1 11 ? -6.711 3.055 -7.391 1 98.56 11 VAL B C 1
ATOM 670 O O . VAL B 1 11 ? -7.367 2.172 -6.836 1 98.56 11 VAL B O 1
ATOM 673 N N . VAL B 1 12 ? -6.098 4.074 -6.754 1 98.62 12 VAL B N 1
ATOM 674 C CA . VAL B 1 12 ? -6.32 4.297 -5.328 1 98.62 12 VAL B CA 1
ATOM 675 C C . VAL B 1 12 ? -6.957 5.664 -5.109 1 98.62 12 VAL B C 1
ATOM 677 O O . VAL B 1 12 ? -6.41 6.688 -5.527 1 98.62 12 VAL B O 1
ATOM 680 N N . LYS B 1 13 ? -8.047 5.641 -4.488 1 98.38 13 LYS B N 1
ATOM 681 C CA . LYS B 1 13 ? -8.664 6.879 -4.02 1 98.38 13 LYS B CA 1
ATOM 682 C C . LYS B 1 13 ? -8.484 7.047 -2.512 1 98.38 13 LYS B C 1
ATOM 684 O O . LYS B 1 13 ? -8.836 6.152 -1.736 1 98.38 13 LYS B O 1
ATOM 689 N N . VAL B 1 14 ? -7.965 8.156 -2.104 1 97.38 14 VAL B N 1
ATOM 690 C CA . VAL B 1 14 ? -7.734 8.438 -0.69 1 97.38 14 VAL B CA 1
ATOM 691 C C . VAL B 1 14 ? -8.555 9.648 -0.257 1 97.38 14 VAL B C 1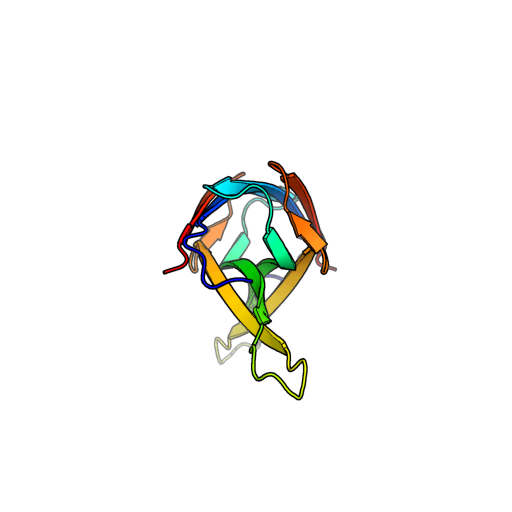
ATOM 693 O O . VAL B 1 14 ? -8.57 10.672 -0.944 1 97.38 14 VAL B O 1
ATOM 696 N N . ARG B 1 15 ? -9.117 9.43 0.882 1 95 15 ARG B N 1
ATOM 697 C CA . ARG B 1 15 ? -9.938 10.492 1.453 1 95 15 ARG B CA 1
ATOM 698 C C . ARG B 1 15 ? -9.516 10.805 2.887 1 95 15 ARG B C 1
ATOM 700 O O . ARG B 1 15 ? -9.227 9.891 3.662 1 95 15 ARG B O 1
ATOM 707 N N . ILE B 1 16 ? -9.359 11.977 3.217 1 91.19 16 ILE B N 1
ATOM 708 C CA . ILE B 1 16 ? -9.086 12.391 4.59 1 91.19 16 ILE B CA 1
ATOM 709 C C . ILE B 1 16 ? -10.375 12.852 5.258 1 91.19 16 ILE B C 1
ATOM 711 O O . ILE B 1 16 ? -11.109 13.68 4.707 1 91.19 16 ILE B O 1
ATOM 715 N N . ASN B 1 17 ? -10.523 12.203 6.406 1 84.06 17 ASN B N 1
ATOM 716 C CA . ASN B 1 17 ? -11.758 12.461 7.137 1 84.06 17 ASN B CA 1
ATOM 717 C C . ASN B 1 17 ? -11.516 13.359 8.344 1 84.06 17 ASN B C 1
ATOM 719 O O . ASN B 1 17 ? -10.609 13.102 9.141 1 84.06 17 ASN B O 1
ATOM 723 N N . ASN B 1 18 ? -11.945 14.562 8.422 1 82 18 ASN B N 1
ATOM 724 C CA . ASN B 1 18 ? -12.016 15.406 9.609 1 82 18 ASN B CA 1
ATOM 725 C C . ASN B 1 18 ? -11.055 16.594 9.508 1 82 18 ASN B C 1
ATOM 727 O O . ASN B 1 18 ? -11.211 17.594 10.211 1 82 18 ASN B O 1
ATOM 731 N N . GLN B 1 19 ? -9.984 16.328 8.656 1 78.38 19 GLN B N 1
ATOM 732 C CA . GLN B 1 19 ? -9.016 17.422 8.57 1 78.38 19 GLN B CA 1
ATOM 733 C C . GLN B 1 19 ? -9.055 18.062 7.188 1 78.38 19 GLN B C 1
ATOM 735 O O . GLN B 1 19 ? -9.492 17.453 6.215 1 78.38 19 GLN B O 1
ATOM 740 N N . LYS B 1 20 ? -8.5 19.297 7.348 1 81.75 20 LYS B N 1
ATOM 741 C CA . LYS B 1 20 ? -8.391 20.016 6.078 1 81.75 20 LYS B CA 1
ATOM 742 C C . LYS B 1 20 ? -7.172 19.547 5.285 1 81.75 20 LYS B C 1
ATOM 744 O O . LYS B 1 20 ? -7.195 19.531 4.055 1 81.75 20 LYS B O 1
ATOM 749 N N . GLN B 1 21 ? -6.094 19.266 6.18 1 88.62 21 GLN B N 1
ATOM 750 C CA . GLN B 1 21 ? -4.871 18.844 5.508 1 88.62 21 GLN B CA 1
ATOM 751 C C . GLN B 1 21 ? -4.074 17.875 6.375 1 88.62 21 GLN B C 1
ATOM 753 O O . GLN B 1 21 ? -4.109 17.969 7.605 1 88.62 21 GLN B O 1
ATOM 758 N N . ILE B 1 22 ? -3.336 17.047 5.629 1 88.12 22 ILE B N 1
ATOM 759 C CA . ILE B 1 22 ? -2.463 16.109 6.328 1 88.12 22 ILE B CA 1
ATOM 760 C C . ILE B 1 22 ? -1.103 16.062 5.641 1 88.12 22 ILE B C 1
ATOM 762 O O . ILE B 1 22 ? -1.021 15.805 4.434 1 88.12 22 ILE B O 1
ATOM 766 N N . LYS B 1 23 ? -0.122 16.281 6.449 1 90.19 23 LYS B N 1
ATOM 767 C CA . LYS B 1 23 ? 1.234 16.094 5.945 1 90.19 23 LYS B CA 1
ATOM 768 C C . LYS B 1 23 ? 1.677 14.648 6.078 1 90.19 23 LYS B C 1
ATOM 770 O O . LYS B 1 23 ? 1.439 14.016 7.109 1 90.19 23 LYS B O 1
ATOM 775 N N . HIS B 1 24 ? 2.26 14.203 5.098 1 92.62 24 HIS B N 1
ATOM 776 C CA . HIS B 1 24 ? 2.705 12.812 5.133 1 92.62 24 HIS B CA 1
ATOM 777 C C . HIS B 1 24 ? 4.07 12.656 4.473 1 92.62 24 HIS B C 1
ATOM 779 O O . HIS B 1 24 ? 4.551 13.578 3.807 1 92.62 24 HIS B O 1
ATOM 785 N N . LEU B 1 25 ? 4.664 11.523 4.668 1 95.06 25 LEU B N 1
ATOM 786 C CA . LEU B 1 25 ? 6.004 11.281 4.145 1 95.06 25 LEU B CA 1
ATOM 787 C C . LEU B 1 25 ? 5.961 10.305 2.975 1 95.06 25 LEU B C 1
ATOM 789 O O . LEU B 1 25 ? 6.992 10.023 2.359 1 95.06 25 LEU B O 1
ATOM 793 N N . GLY B 1 26 ? 4.688 9.828 2.686 1 96.5 26 GLY B N 1
ATOM 794 C CA . GLY B 1 26 ? 4.586 8.898 1.572 1 96.5 26 GLY B CA 1
ATOM 795 C C . GLY B 1 26 ? 3.352 8.023 1.639 1 96.5 26 GLY B C 1
ATOM 796 O O . GLY B 1 26 ? 2.918 7.633 2.725 1 96.5 26 GLY B O 1
ATOM 797 N N . ILE B 1 27 ? 2.846 7.652 0.465 1 97.75 27 ILE B N 1
ATOM 798 C CA . ILE B 1 27 ? 1.756 6.703 0.272 1 97.75 27 ILE B CA 1
ATOM 799 C C . ILE B 1 27 ? 2.172 5.641 -0.743 1 97.75 27 ILE B C 1
ATOM 801 O O . ILE B 1 27 ? 2.682 5.965 -1.817 1 97.75 27 ILE B O 1
ATOM 805 N N . ARG B 1 28 ? 1.928 4.402 -0.344 1 98.5 28 ARG B N 1
ATOM 806 C CA . ARG B 1 28 ? 2.395 3.322 -1.206 1 98.5 28 ARG B CA 1
ATOM 807 C C . ARG B 1 28 ? 1.387 2.178 -1.245 1 98.5 28 ARG B C 1
ATOM 809 O O . ARG B 1 28 ? 0.604 2.002 -0.309 1 98.5 28 ARG B O 1
ATOM 816 N N . VAL B 1 29 ? 1.483 1.42 -2.301 1 98.5 29 VAL B N 1
ATOM 817 C CA . VAL B 1 29 ? 0.833 0.116 -2.377 1 98.5 29 VAL B CA 1
ATOM 818 C C . VAL B 1 29 ? 1.889 -0.985 -2.447 1 98.5 29 VAL B C 1
ATOM 820 O O . VAL B 1 29 ? 2.959 -0.792 -3.027 1 98.5 29 VAL B O 1
ATOM 823 N N . GLU B 1 30 ? 1.561 -2.1 -1.867 1 97.62 30 GLU B N 1
ATOM 824 C CA . GLU B 1 30 ? 2.49 -3.225 -1.835 1 97.62 30 GLU B CA 1
ATOM 825 C C . GLU B 1 30 ? 1.791 -4.527 -2.205 1 97.62 30 GLU B C 1
ATOM 827 O O . GLU B 1 30 ? 0.703 -4.82 -1.705 1 97.62 30 GLU B O 1
ATOM 832 N N . LEU B 1 31 ? 2.398 -5.25 -3.084 1 96.19 31 LEU B N 1
ATOM 833 C CA . LEU B 1 31 ? 1.977 -6.598 -3.451 1 96.19 31 LEU B CA 1
ATOM 834 C C . LEU B 1 31 ? 3.045 -7.621 -3.082 1 96.19 31 LEU B C 1
ATOM 836 O O . LEU B 1 31 ? 4.211 -7.465 -3.451 1 96.19 31 LEU B O 1
ATOM 840 N N . THR B 1 32 ? 2.652 -8.625 -2.346 1 94.81 32 THR B N 1
ATOM 841 C CA . THR B 1 32 ? 3.551 -9.711 -1.97 1 94.81 32 THR B CA 1
ATOM 842 C C . THR B 1 32 ? 3.166 -11.008 -2.686 1 94.81 32 THR B C 1
ATOM 844 O O . THR B 1 32 ? 2.045 -11.492 -2.539 1 94.81 32 THR B O 1
ATOM 847 N N . GLY B 1 33 ? 4.121 -11.5 -3.482 1 90.75 33 GLY B N 1
ATOM 848 C CA . GLY B 1 33 ? 3.877 -12.688 -4.285 1 90.75 33 GLY B CA 1
ATOM 849 C C . GLY B 1 33 ? 4.703 -13.883 -3.846 1 90.75 33 GLY B C 1
ATOM 850 O O . GLY B 1 33 ? 5.738 -13.719 -3.191 1 90.75 33 GLY B O 1
ATOM 851 N N . HIS B 1 34 ? 4.289 -15.031 -4.195 1 84.5 34 HIS B N 1
ATOM 852 C CA . HIS B 1 34 ? 5.012 -16.281 -3.957 1 84.5 34 HIS B CA 1
ATOM 853 C C . HIS B 1 34 ? 5.957 -16.594 -5.109 1 84.5 34 HIS B C 1
ATOM 855 O O . HIS B 1 34 ? 5.586 -16.453 -6.277 1 84.5 34 HIS B O 1
ATOM 861 N N . ILE B 1 35 ? 7.156 -16.766 -4.762 1 82.12 35 ILE B N 1
ATOM 862 C CA . ILE B 1 35 ? 8.102 -17.25 -5.766 1 82.12 35 ILE B CA 1
ATOM 863 C C . ILE B 1 35 ? 8.297 -18.75 -5.609 1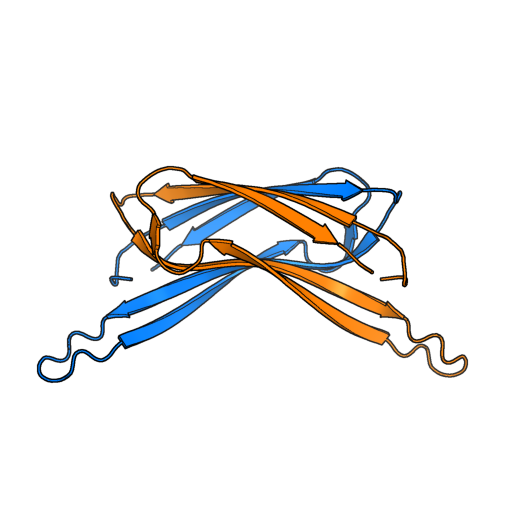 82.12 35 ILE B C 1
ATOM 865 O O . ILE B 1 35 ? 8.75 -19.219 -4.562 1 82.12 35 ILE B O 1
ATOM 869 N N . GLU B 1 36 ? 7.809 -19.484 -6.516 1 74.62 36 GLU B N 1
ATOM 870 C CA . GLU B 1 36 ? 7.988 -20.938 -6.457 1 74.62 36 GLU B CA 1
ATOM 871 C C . GLU B 1 36 ? 9.383 -21.344 -6.938 1 74.62 36 GLU B C 1
ATOM 873 O O . GLU B 1 36 ? 9.812 -20.938 -8.016 1 74.62 36 GLU B O 1
ATOM 878 N N . ILE B 1 37 ? 10.141 -21.734 -5.969 1 72.06 37 ILE B N 1
ATOM 879 C CA . ILE B 1 37 ? 11.453 -22.234 -6.352 1 72.06 37 ILE B CA 1
ATOM 880 C C . ILE B 1 37 ? 11.359 -23.734 -6.66 1 72.06 37 ILE B C 1
ATOM 882 O O . ILE B 1 37 ? 10.867 -24.516 -5.844 1 72.06 37 ILE B O 1
ATOM 886 N N . LEU B 1 38 ? 11.148 -24.078 -7.949 1 65.56 38 LEU B N 1
ATOM 887 C CA . LEU B 1 38 ? 10.984 -25.453 -8.43 1 65.56 38 LEU B CA 1
ATOM 888 C C . LEU B 1 38 ? 12.148 -26.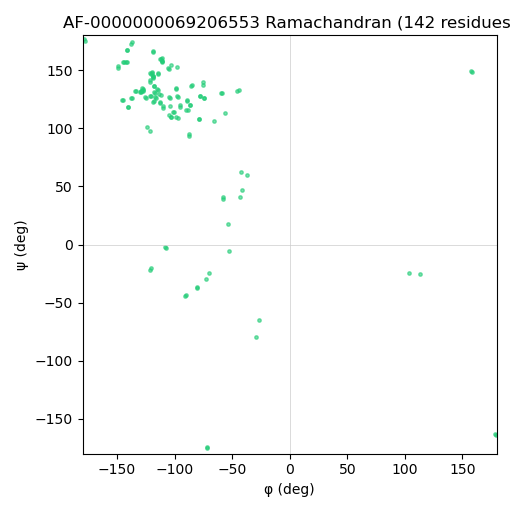328 -7.996 1 65.56 38 LEU B C 1
ATOM 890 O O . LEU B 1 38 ? 12.219 -27.5 -8.359 1 65.56 38 LEU B O 1
ATOM 894 N N . ASN B 1 39 ? 12.953 -26.047 -7.082 1 61.78 39 ASN B N 1
ATOM 895 C CA . ASN B 1 39 ? 13.875 -27.141 -6.84 1 61.78 39 ASN B CA 1
ATOM 896 C C . ASN B 1 39 ? 13.156 -28.375 -6.301 1 61.78 39 ASN B C 1
ATOM 898 O O . ASN B 1 39 ? 12.258 -28.266 -5.469 1 61.78 39 ASN B O 1
ATOM 902 N N . ASP B 1 40 ? 13.047 -29.406 -7.27 1 58.62 40 ASP B N 1
ATOM 903 C CA . ASP B 1 40 ? 12.336 -30.672 -7.238 1 58.62 40 ASP B CA 1
ATOM 904 C C . ASP B 1 40 ? 12.18 -31.172 -5.805 1 58.62 40 ASP B C 1
ATOM 906 O O . ASP B 1 40 ? 11.133 -31.719 -5.438 1 58.62 40 ASP B O 1
ATOM 910 N N . GLN B 1 41 ? 13.117 -31.484 -5.121 1 62.97 41 GLN B N 1
ATOM 911 C CA . GLN B 1 41 ? 12.961 -32.344 -3.957 1 62.97 41 GLN B CA 1
ATOM 912 C C . GLN B 1 41 ? 12.281 -31.594 -2.811 1 62.97 41 GLN B C 1
ATOM 914 O O . GLN B 1 41 ? 11.641 -32.219 -1.956 1 62.97 41 GLN B O 1
ATOM 919 N N . LYS B 1 42 ? 12.445 -30.344 -2.725 1 62.06 42 LYS B N 1
ATOM 920 C CA . LYS B 1 42 ? 11.828 -29.625 -1.607 1 62.06 42 LYS B CA 1
ATOM 921 C C . LYS B 1 42 ? 10.938 -28.5 -2.102 1 62.06 42 LYS B C 1
ATOM 923 O O . LYS B 1 42 ? 11.344 -27.703 -2.945 1 62.06 42 LYS B O 1
ATOM 928 N N . GLN B 1 43 ? 9.688 -28.609 -2.16 1 69 43 GLN B N 1
ATOM 929 C CA . GLN B 1 43 ? 8.727 -27.531 -2.402 1 69 43 GLN B CA 1
ATOM 930 C C . GLN B 1 43 ? 9.094 -26.281 -1.621 1 69 43 GLN B C 1
ATOM 932 O O . GLN B 1 43 ? 8.57 -26.047 -0.528 1 69 43 GLN B O 1
ATOM 937 N N . SER B 1 44 ? 10.234 -25.719 -1.913 1 76.62 44 SER B N 1
ATOM 938 C CA . SER B 1 44 ? 10.672 -24.5 -1.229 1 76.62 44 SER B CA 1
ATOM 939 C C . SER B 1 44 ? 9.961 -23.266 -1.785 1 76.62 44 SER B C 1
ATOM 941 O O . SER B 1 44 ? 9.633 -23.219 -2.973 1 76.62 44 SER B O 1
ATOM 943 N N . SER B 1 45 ? 9.352 -22.438 -0.969 1 79.06 45 SER B N 1
ATOM 944 C CA . SER B 1 45 ? 8.703 -21.203 -1.383 1 79.06 45 SER B CA 1
ATOM 945 C C . SER B 1 45 ? 9.453 -19.984 -0.857 1 79.06 45 SER B C 1
ATOM 947 O O . SER B 1 45 ? 9.93 -19.984 0.281 1 79.06 45 SER B O 1
ATOM 949 N N . ASP B 1 46 ? 9.758 -19.047 -1.835 1 87.19 46 ASP B N 1
ATOM 950 C CA . ASP B 1 46 ? 10.273 -17.719 -1.463 1 87.19 46 ASP B CA 1
ATOM 951 C C . ASP B 1 46 ? 9.25 -16.625 -1.746 1 87.19 46 ASP B C 1
ATOM 953 O O . ASP B 1 46 ? 8.211 -16.891 -2.355 1 87.19 46 ASP B O 1
ATOM 957 N N . PHE B 1 47 ? 9.375 -15.484 -1.081 1 89.69 47 PHE B N 1
ATOM 958 C CA . PHE B 1 47 ? 8.43 -14.406 -1.356 1 89.69 47 PHE B CA 1
ATOM 959 C C . PHE B 1 47 ? 9.156 -13.172 -1.88 1 89.69 47 PHE B C 1
ATOM 961 O O . PHE B 1 47 ? 10.352 -12.992 -1.623 1 89.69 47 PHE B O 1
ATOM 968 N N . MET B 1 48 ? 8.453 -12.594 -2.721 1 90.38 48 MET B N 1
ATOM 969 C CA . MET B 1 48 ? 8.867 -11.281 -3.207 1 90.38 48 MET B CA 1
ATOM 970 C C . MET B 1 48 ? 7.812 -10.227 -2.898 1 90.38 48 MET B C 1
ATOM 972 O O . MET B 1 48 ? 6.621 -10.523 -2.867 1 90.38 48 MET B O 1
ATOM 976 N N . SER B 1 49 ? 8.297 -9.008 -2.662 1 94.06 49 SER B N 1
ATOM 977 C CA . SER B 1 49 ? 7.383 -7.883 -2.484 1 94.06 49 SER B CA 1
ATOM 978 C C . SER B 1 49 ? 7.77 -6.707 -3.379 1 94.06 49 SER B C 1
ATOM 980 O O . SER B 1 49 ? 8.945 -6.375 -3.498 1 94.06 49 SER B O 1
ATOM 982 N N . ILE B 1 50 ? 6.816 -6.246 -4 1 94.31 50 ILE B N 1
ATOM 983 C CA . ILE B 1 50 ? 7.004 -5.047 -4.812 1 94.31 50 ILE B CA 1
ATOM 984 C C . ILE B 1 50 ? 6.133 -3.916 -4.273 1 94.31 50 ILE B C 1
ATOM 986 O O . ILE B 1 50 ? 4.949 -4.117 -3.984 1 94.31 50 ILE B O 1
ATOM 990 N N . SER B 1 51 ? 6.734 -2.855 -4.109 1 96.44 51 SER B N 1
ATOM 991 C CA . SER B 1 51 ? 6.012 -1.68 -3.637 1 96.44 51 SER B CA 1
ATOM 992 C C . SER B 1 51 ? 6.066 -0.547 -4.656 1 96.44 51 SER B C 1
ATOM 994 O O . SER B 1 51 ? 7.07 -0.38 -5.352 1 96.44 51 SER B O 1
ATOM 996 N N . ARG B 1 52 ? 5.004 0.152 -4.723 1 97.12 52 ARG B N 1
ATOM 997 C CA . ARG B 1 52 ? 4.93 1.313 -5.605 1 97.12 52 ARG B CA 1
ATOM 998 C C . ARG B 1 52 ? 4.516 2.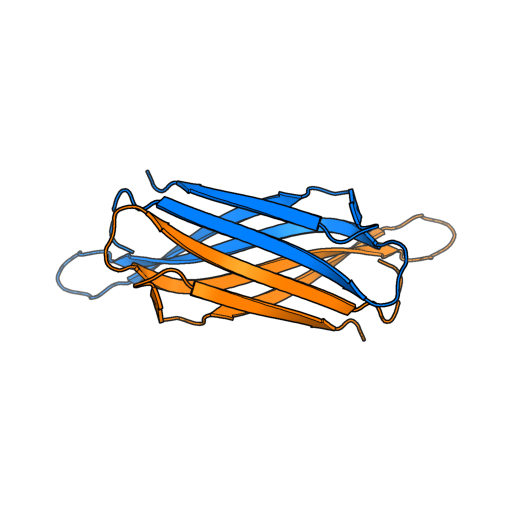561 -4.832 1 97.12 52 ARG B C 1
ATOM 1000 O O . ARG B 1 52 ? 3.514 2.545 -4.113 1 97.12 52 ARG B O 1
ATOM 1007 N N . GLU B 1 53 ? 5.309 3.586 -4.965 1 98.25 53 GLU B N 1
ATOM 1008 C CA . GLU B 1 53 ? 4.965 4.879 -4.375 1 98.25 53 GLU B CA 1
ATOM 1009 C C . GLU B 1 53 ? 3.865 5.574 -5.172 1 98.25 53 GLU B C 1
ATOM 1011 O O . GLU B 1 53 ? 3.99 5.75 -6.387 1 98.25 53 GLU B O 1
ATOM 1016 N N . LEU B 1 54 ? 2.867 5.922 -4.484 1 98.06 54 LEU B N 1
ATOM 1017 C CA . LEU B 1 54 ? 1.771 6.66 -5.109 1 98.06 54 LEU B CA 1
ATOM 1018 C C . LEU B 1 54 ? 2.002 8.164 -5.008 1 98.06 54 LEU B C 1
ATOM 1020 O O . LEU B 1 54 ? 1.708 8.906 -5.949 1 98.06 54 LEU B O 1
ATOM 1024 N N . GLU B 1 55 ? 2.414 8.539 -3.826 1 97.12 55 GLU B N 1
ATOM 1025 C CA . GLU B 1 55 ? 2.715 9.945 -3.561 1 97.12 55 GLU B CA 1
ATOM 1026 C C . GLU B 1 55 ? 3.885 10.078 -2.59 1 97.12 55 GLU B C 1
ATOM 1028 O O . GLU B 1 55 ? 3.881 9.484 -1.514 1 97.12 55 GLU B O 1
ATOM 1033 N N . PRO B 1 56 ? 4.902 10.828 -3.051 1 97.19 56 PRO B N 1
ATOM 1034 C CA . PRO B 1 56 ? 5.996 11.086 -2.111 1 97.19 56 PRO B CA 1
ATOM 1035 C C . PRO B 1 56 ? 5.605 12.055 -1 1 97.19 56 PRO B C 1
ATOM 1037 O O . PRO B 1 56 ? 4.438 12.422 -0.879 1 97.19 56 PRO B O 1
ATOM 1040 N N . GLN B 1 57 ? 6.586 12.398 -0.193 1 95.06 57 GLN B N 1
ATOM 1041 C CA . GLN B 1 57 ? 6.301 13.352 0.877 1 95.06 57 GLN B CA 1
ATOM 1042 C C . GLN B 1 57 ? 5.461 14.516 0.368 1 95.06 57 GLN B C 1
ATOM 1044 O O . GLN B 1 57 ? 5.754 15.086 -0.687 1 95.06 57 GLN B O 1
ATOM 1049 N N . GLY B 1 58 ? 4.441 14.836 1.091 1 93.31 58 GLY B N 1
ATOM 1050 C CA . GLY B 1 58 ? 3.592 15.938 0.662 1 93.31 58 GLY B CA 1
ATOM 1051 C C . GLY B 1 58 ? 2.406 16.172 1.581 1 93.31 58 GLY B C 1
ATOM 1052 O O . GLY B 1 58 ? 2.459 15.828 2.766 1 93.31 58 GLY B O 1
ATOM 1053 N N . LEU B 1 59 ? 1.43 16.938 1.013 1 91.12 59 LEU B N 1
ATOM 1054 C CA . LEU B 1 59 ? 0.209 17.312 1.72 1 91.12 59 LEU B CA 1
ATOM 1055 C C . LEU B 1 59 ? -1.015 16.688 1.051 1 91.12 59 LEU B C 1
ATOM 1057 O O . LEU B 1 59 ? -1.121 16.688 -0.177 1 91.12 59 LEU B O 1
ATOM 1061 N N . LEU B 1 60 ? -1.81 16.141 1.916 1 91 60 LEU B N 1
ATOM 1062 C CA . LEU B 1 60 ? -3.133 15.719 1.464 1 91 60 LEU B CA 1
ATOM 1063 C C . LEU B 1 60 ? -4.191 16.734 1.875 1 91 60 LEU B C 1
ATOM 1065 O O . LEU B 1 60 ? -4.414 16.953 3.066 1 91 60 LEU B O 1
ATOM 1069 N N . PHE B 1 61 ? -4.812 17.391 0.972 1 89.88 61 PHE B N 1
ATOM 1070 C CA . PHE B 1 61 ? -5.773 18.438 1.305 1 89.88 61 PHE B CA 1
ATOM 1071 C C . PHE B 1 61 ? -7.145 18.109 0.718 1 89.88 61 PHE B C 1
ATOM 1073 O O . PHE B 1 61 ? -8.148 18.703 1.123 1 89.88 61 PHE B O 1
ATOM 1080 N N . GLU B 1 62 ? -7.348 17.359 -0.209 1 91.75 62 GLU B N 1
ATOM 1081 C CA . GLU B 1 62 ? -8.594 16.891 -0.813 1 91.75 62 GLU B CA 1
ATOM 1082 C C . GLU B 1 62 ? -8.531 15.391 -1.12 1 91.75 62 GLU B C 1
ATOM 1084 O O . GLU B 1 62 ? -7.484 14.758 -0.952 1 91.75 62 GLU B O 1
ATOM 1089 N N . ASP B 1 63 ? -9.734 14.898 -1.566 1 93.69 63 ASP B N 1
ATOM 1090 C CA . ASP B 1 63 ? -9.703 13.523 -2.066 1 93.69 63 ASP B CA 1
ATOM 1091 C C . ASP B 1 63 ? -8.734 13.391 -3.236 1 93.69 63 ASP B C 1
ATOM 1093 O O . ASP B 1 63 ? -8.727 14.219 -4.145 1 93.69 63 ASP B O 1
ATOM 1097 N N . GLN B 1 64 ? -7.926 12.438 -3.133 1 96.31 64 GLN B N 1
ATOM 1098 C CA . GLN B 1 64 ? -6.941 12.242 -4.191 1 96.31 64 GLN B CA 1
ATOM 1099 C C . GLN B 1 64 ? -7.086 10.859 -4.828 1 96.31 64 GLN B C 1
ATOM 1101 O O . GLN B 1 64 ? -7.438 9.891 -4.152 1 96.31 64 GLN B O 1
ATOM 1106 N N . ILE B 1 65 ? -6.801 10.805 -6.141 1 98.06 65 ILE B N 1
ATOM 1107 C CA . ILE B 1 65 ? -6.855 9.57 -6.91 1 98.06 65 ILE B CA 1
ATOM 1108 C C . ILE B 1 65 ? -5.484 9.273 -7.516 1 98.06 65 ILE B C 1
ATOM 1110 O O . ILE B 1 65 ? -4.891 10.133 -8.172 1 98.06 65 ILE B O 1
ATOM 1114 N N . TYR B 1 66 ? -5.004 8.094 -7.285 1 98.31 66 TYR B N 1
ATOM 1115 C CA . TYR B 1 66 ? -3.709 7.664 -7.797 1 98.31 66 TYR B CA 1
ATOM 1116 C C . TYR B 1 66 ? -3.854 6.43 -8.68 1 98.31 66 TYR B C 1
ATOM 1118 O O . TYR B 1 66 ? -4.598 5.504 -8.344 1 98.31 66 TYR B O 1
ATOM 1126 N N . LYS B 1 67 ? -3.127 6.418 -9.719 1 98.44 67 LYS B N 1
ATOM 1127 C CA . LYS B 1 67 ? -3 5.207 -10.523 1 98.44 67 LYS B CA 1
ATOM 1128 C C . LYS B 1 67 ? -1.653 4.527 -10.297 1 98.44 67 LYS B C 1
ATOM 1130 O O . LYS B 1 67 ? -0.666 5.191 -9.969 1 98.44 67 LYS B O 1
ATOM 1135 N N . PHE B 1 68 ? -1.581 3.275 -10.445 1 97.81 68 PHE B N 1
ATOM 1136 C CA . PHE B 1 68 ? -0.306 2.574 -10.359 1 97.81 68 PHE B CA 1
ATOM 1137 C C . PHE B 1 68 ? -0.256 1.411 -11.344 1 97.81 68 PHE B C 1
ATOM 1139 O O . PHE B 1 68 ? -1.296 0.924 -11.789 1 97.81 68 PHE B O 1
ATOM 1146 N N . LEU B 1 69 ? 0.896 1.056 -11.648 1 95.94 69 LEU B N 1
ATOM 1147 C CA . LEU B 1 69 ? 1.215 -0.08 -12.5 1 95.94 69 LEU B CA 1
ATOM 1148 C C . LEU B 1 69 ? 2.428 -0.838 -11.977 1 95.94 69 LEU B C 1
ATOM 1150 O O . LEU B 1 69 ? 3.479 -0.241 -11.727 1 95.94 69 LEU B O 1
ATOM 1154 N N . ILE B 1 70 ? 2.219 -2.031 -11.656 1 93.5 70 ILE B N 1
ATOM 1155 C CA . ILE B 1 70 ? 3.316 -2.924 -11.297 1 93.5 70 ILE B CA 1
ATOM 1156 C C . ILE B 1 70 ? 3.623 -3.859 -12.461 1 93.5 70 ILE B C 1
ATOM 1158 O O . ILE B 1 70 ? 2.799 -4.699 -12.828 1 93.5 70 ILE B O 1
ATOM 1162 N N . LEU B 1 71 ? 4.781 -3.564 -13.008 1 85.5 71 LEU B N 1
ATOM 1163 C CA . LEU B 1 71 ? 5.234 -4.387 -14.125 1 85.5 71 LEU B CA 1
ATOM 1164 C C . LEU B 1 71 ? 6.16 -5.5 -13.641 1 85.5 71 LEU B C 1
ATOM 1166 O O . LEU B 1 71 ? 7.066 -5.254 -12.844 1 85.5 71 LEU B O 1
ATOM 1170 N N . LYS B 1 72 ? 5.812 -6.711 -13.859 1 73.38 72 LYS B N 1
ATOM 1171 C CA . LYS B 1 72 ? 6.75 -7.801 -13.594 1 73.38 72 LYS B CA 1
ATOM 1172 C C . LYS B 1 72 ? 7.621 -8.086 -14.812 1 73.38 72 LYS B C 1
ATOM 1174 O O . LYS B 1 72 ? 7.133 -8.094 -15.945 1 73.38 72 LYS B O 1
ATOM 1179 N N . LEU B 1 73 ? 8.82 -7.895 -14.711 1 56.5 73 LEU B N 1
ATOM 1180 C CA . LEU B 1 73 ? 9.695 -8.352 -15.781 1 56.5 73 LEU B CA 1
ATOM 1181 C C . LEU B 1 73 ? 9.883 -9.867 -15.727 1 56.5 73 LEU B C 1
ATOM 1183 O O . LEU B 1 73 ? 9.883 -10.453 -14.641 1 56.5 73 LEU B O 1
#

pLDDT: mean 86.32, std 13.33, range [53.81, 98.69]

Secondary structure (DSSP, 8-state):
--S---EEEEEEEEEEES-S-EEEEEEEEEEEEEEEE--SSS-EEEEEEEEEEEEEEEEE-S-EEEEEEEE--/--S---EEEEEEEEEEES-S-EEEEEEEEEEEEEEEE--SSS-EEEEEEEEEEEEEEEEE-S-EEEEEEEE--

Nearest PDB structures (foldseek):
  7blq-assembly1_J  TM=7.039E-01  e=4.205E-02  Thermochaetoides thermophila DSM 1495
  6rb9-assembly1_A  TM=3.934E-01  e=7.977E-01  Clostridium perfringens B
  6uwi-assembly1_E  TM=3.416E-01  e=7.546E-01  Clostridioides difficile
  6uwi-assembly1_A  TM=3.416E-01  e=9.961E-01  Clostridioides difficile
  6uwi-assembly2_d  TM=3.416E-01  e=9.961E-01  Clostridioides difficile

InterPro domains:
  IPR014752 Arrestin-like, C-terminal domain superfamily [G3DSA:2.60.40.640] (2-73)
  IPR028934 Vacuolar protein sorting protein 26 related [PF03643] (4-70)
  IPR028934 Vacuolar protein sorting protein 26 related [PTHR12233] (4-70)

Radius of gyration: 17.7 Å; Cα contacts (8 Å, |Δi|>4): 368; chains: 2; bounding box: 28×56×41 Å